Protein AF-A0A4R2KEI3-F1 (afdb_monomer_lite)

Foldseek 3Di:
DDDDDDPPVVVVVVVVVVVVVVVVVVVVVVVVVVVVVVVVVVVVVPPDPPPPPPPCPPPPDPDLEDQDLVVNLVVLLVVLVVVVCVVPVDPVVVVVCCVVLVPDPVSVVVSVVSSVVSSVVSCVVHVVNPD

Sequence (131 aa):
MPAARSGEAKAELSEANAGTKQDKAAKETDMTRQVLTAFAVCALVFTTVPAKAQENESSWLPSLLTDTPEQGFDLAVSMARRAVKTTQTDVDTLHKMRPAYANDPDSLIHVSGVIAAYFATVAEANGYWRD

Structure (mmCIF, N/CA/C/O backbone):
data_AF-A0A4R2KEI3-F1
#
_entry.id   AF-A0A4R2KEI3-F1
#
loop_
_atom_site.group_PDB
_atom_site.id
_atom_site.type_symbol
_atom_site.label_atom_id
_atom_site.label_alt_id
_atom_site.label_comp_id
_atom_site.label_asym_id
_atom_site.label_entity_id
_atom_site.label_seq_id
_atom_site.pdbx_PDB_ins_code
_atom_site.Cartn_x
_atom_site.Cartn_y
_atom_site.Cartn_z
_atom_site.occupancy
_atom_site.B_iso_or_equiv
_atom_site.auth_seq_id
_atom_site.auth_comp_id
_atom_site.auth_asym_id
_atom_site.auth_atom_id
_atom_site.pdbx_PDB_model_num
ATOM 1 N N . MET A 1 1 ? 36.793 -78.938 63.966 1.00 50.06 1 MET A N 1
ATOM 2 C CA . MET A 1 1 ? 37.520 -77.717 64.398 1.00 50.06 1 MET A CA 1
ATOM 3 C C . MET A 1 1 ? 38.358 -77.236 63.219 1.00 50.06 1 MET A C 1
ATOM 5 O O . MET A 1 1 ? 38.902 -78.127 62.576 1.00 50.06 1 MET A O 1
ATOM 9 N N . PRO A 1 2 ? 38.468 -75.929 62.895 1.00 49.25 2 PRO A N 1
ATOM 10 C CA . PRO A 1 2 ? 38.113 -74.728 63.662 1.00 49.25 2 PRO A CA 1
ATOM 11 C C . PRO A 1 2 ? 36.993 -73.865 63.034 1.00 49.25 2 PRO A C 1
ATOM 13 O O . PRO A 1 2 ? 36.583 -74.065 61.895 1.00 49.25 2 PRO A O 1
ATOM 16 N N . ALA A 1 3 ? 36.509 -72.914 63.834 1.00 54.72 3 ALA A N 1
ATOM 17 C CA . ALA A 1 3 ? 35.574 -71.844 63.499 1.00 54.72 3 ALA A CA 1
ATOM 18 C C . ALA A 1 3 ? 36.316 -70.495 63.345 1.00 54.72 3 ALA A C 1
ATOM 20 O O . ALA A 1 3 ? 37.474 -70.394 63.739 1.00 54.72 3 ALA A O 1
ATOM 21 N N . ALA A 1 4 ? 35.573 -69.477 62.888 1.00 54.72 4 ALA A N 1
ATOM 22 C CA . ALA A 1 4 ? 35.848 -68.028 62.934 1.00 54.72 4 ALA A CA 1
ATOM 23 C C . ALA A 1 4 ? 36.543 -67.388 61.711 1.00 54.72 4 ALA A C 1
ATOM 25 O O . ALA A 1 4 ? 37.757 -67.466 61.571 1.00 54.72 4 ALA A O 1
ATOM 26 N N . ARG A 1 5 ? 35.752 -66.679 60.876 1.00 56.22 5 ARG A N 1
ATOM 27 C CA . ARG A 1 5 ? 36.163 -65.476 60.100 1.00 56.22 5 ARG A CA 1
ATOM 28 C C . ARG A 1 5 ? 35.010 -64.771 59.346 1.00 56.22 5 ARG A C 1
ATOM 30 O O . ARG A 1 5 ? 35.156 -64.378 58.199 1.00 56.22 5 ARG A O 1
ATOM 37 N N . SER A 1 6 ? 33.833 -64.611 59.965 1.00 56.97 6 SER A N 1
ATOM 38 C CA . SER A 1 6 ? 32.683 -63.927 59.320 1.00 56.97 6 SER A CA 1
ATOM 39 C C . SER A 1 6 ? 32.237 -62.627 60.015 1.00 56.97 6 SER A C 1
ATOM 41 O O . SER A 1 6 ? 31.266 -62.011 59.577 1.00 56.97 6 SER A O 1
ATOM 43 N N . GLY A 1 7 ? 32.912 -62.202 61.089 1.00 55.59 7 GLY A N 1
ATOM 44 C CA . GLY A 1 7 ? 32.522 -61.019 61.871 1.00 55.59 7 GLY A CA 1
ATOM 45 C C . GLY A 1 7 ? 33.185 -59.703 61.449 1.00 55.59 7 GLY A C 1
ATOM 46 O O . GLY A 1 7 ? 32.593 -58.648 61.635 1.00 55.59 7 GLY A O 1
ATOM 47 N N . GLU A 1 8 ? 34.377 -59.746 60.850 1.00 53.56 8 GLU A N 1
ATOM 48 C CA . GLU A 1 8 ? 35.208 -58.543 60.652 1.00 53.56 8 GLU A CA 1
ATOM 49 C C . GLU A 1 8 ? 34.855 -57.761 59.372 1.00 53.56 8 GLU A C 1
ATOM 51 O O . GLU A 1 8 ? 34.987 -56.544 59.333 1.00 53.56 8 GLU A O 1
ATOM 56 N N . ALA A 1 9 ? 34.278 -58.414 58.357 1.00 53.75 9 ALA A N 1
ATOM 57 C CA . ALA A 1 9 ? 33.946 -57.759 57.084 1.00 53.75 9 ALA A CA 1
ATOM 58 C C . ALA A 1 9 ? 32.714 -56.829 57.143 1.00 53.75 9 ALA A C 1
ATOM 60 O O . ALA A 1 9 ? 32.502 -56.024 56.238 1.00 53.75 9 ALA A O 1
ATOM 61 N N . LYS A 1 10 ? 31.871 -56.931 58.183 1.00 54.19 10 LYS A N 1
ATOM 62 C CA . LYS A 1 10 ? 30.668 -56.085 58.319 1.00 54.19 10 LYS A CA 1
ATOM 63 C C . LYS A 1 10 ? 30.922 -54.768 59.056 1.00 54.19 10 LYS A C 1
ATOM 65 O O . LYS A 1 10 ? 30.099 -53.866 58.932 1.00 54.19 10 LYS A O 1
ATOM 70 N N . ALA A 1 11 ? 32.035 -54.645 59.779 1.00 53.53 11 ALA A N 1
ATOM 71 C CA . ALA A 1 11 ? 32.397 -53.405 60.461 1.00 53.53 11 ALA A CA 1
ATOM 72 C C . ALA A 1 11 ? 33.016 -52.387 59.482 1.00 53.53 11 ALA A C 1
ATOM 74 O O . ALA A 1 11 ? 32.562 -51.246 59.434 1.00 53.53 11 ALA A O 1
ATOM 75 N N . GLU A 1 12 ? 33.934 -52.815 58.606 1.00 52.72 12 GLU A N 1
ATOM 76 C CA . GLU A 1 12 ? 34.599 -51.903 57.655 1.00 52.72 12 GLU A CA 1
ATOM 77 C C . GLU A 1 12 ? 33.665 -51.322 56.576 1.00 52.72 12 GLU A C 1
ATOM 79 O O . GLU A 1 12 ? 33.831 -50.174 56.164 1.00 52.72 12 GLU A O 1
ATOM 84 N N . LEU A 1 13 ? 32.623 -52.050 56.149 1.00 51.03 13 LEU A N 1
ATOM 85 C CA . LEU A 1 13 ? 31.633 -51.502 55.206 1.00 51.03 13 LEU A CA 1
ATOM 86 C C . LEU A 1 13 ? 30.700 -50.452 55.834 1.00 51.03 13 LEU A C 1
ATOM 88 O O . LEU A 1 13 ? 30.108 -49.652 55.106 1.00 51.03 13 LEU A O 1
ATOM 92 N N . SER A 1 14 ? 30.546 -50.446 57.161 1.00 51.41 14 SER A N 1
ATOM 93 C CA . SER A 1 14 ? 29.703 -49.466 57.853 1.00 51.41 14 SER A CA 1
ATOM 94 C C . SER A 1 14 ? 30.426 -48.133 58.059 1.00 51.41 14 SER A C 1
ATOM 96 O O . SER A 1 14 ? 29.779 -47.087 58.039 1.00 51.41 14 SER A O 1
ATOM 98 N N . GLU A 1 15 ? 31.750 -48.150 58.220 1.00 53.50 15 GLU A N 1
ATOM 99 C CA . GLU A 1 15 ? 32.547 -46.933 58.425 1.00 53.50 15 GLU A CA 1
ATOM 100 C C . GLU A 1 15 ? 32.832 -46.194 57.106 1.00 53.50 15 GLU A C 1
ATOM 102 O O . GLU A 1 15 ? 32.780 -44.964 57.068 1.00 53.50 15 GLU A O 1
ATOM 107 N N . ALA A 1 16 ? 32.987 -46.913 55.987 1.00 52.88 16 ALA A N 1
ATOM 108 C CA . ALA A 1 16 ? 33.185 -46.306 54.665 1.00 52.88 16 ALA A CA 1
ATOM 109 C C . ALA A 1 16 ? 31.968 -45.501 54.156 1.00 52.88 16 ALA A C 1
ATOM 111 O O . ALA A 1 16 ? 32.122 -44.566 53.371 1.00 52.88 16 ALA A O 1
ATOM 112 N N . ASN A 1 17 ? 30.755 -45.830 54.615 1.00 53.00 17 ASN A N 1
ATOM 113 C CA . ASN A 1 17 ? 29.514 -45.176 54.178 1.00 53.00 17 ASN A CA 1
ATOM 114 C C . ASN A 1 17 ? 29.102 -43.979 55.065 1.00 53.00 17 ASN A C 1
ATOM 116 O O . ASN A 1 17 ? 28.143 -43.266 54.758 1.00 53.00 17 ASN A O 1
ATOM 120 N N . ALA A 1 18 ? 29.809 -43.741 56.175 1.00 52.75 18 ALA A N 1
ATOM 121 C CA . ALA A 1 18 ? 29.556 -42.608 57.067 1.00 52.75 18 ALA A CA 1
ATOM 122 C C . ALA A 1 18 ? 30.235 -41.315 56.574 1.00 52.75 18 ALA A C 1
ATOM 124 O O . ALA A 1 18 ? 29.625 -40.245 56.638 1.00 52.75 18 ALA A O 1
ATOM 125 N N . GLY A 1 19 ? 31.443 -41.415 56.001 1.00 49.62 19 GLY A N 1
ATOM 126 C CA . GLY A 1 19 ? 32.185 -40.263 55.467 1.00 49.62 19 GLY A CA 1
ATOM 127 C C . GLY A 1 19 ? 31.469 -39.571 54.301 1.00 49.62 19 GLY A C 1
ATOM 128 O O . GLY A 1 19 ? 31.327 -38.353 54.277 1.00 49.62 19 GLY A O 1
ATOM 129 N N . THR A 1 20 ? 30.874 -40.343 53.388 1.00 52.09 20 THR A N 1
ATOM 130 C CA . THR A 1 20 ? 30.183 -39.804 52.200 1.00 52.09 20 THR A CA 1
ATOM 131 C C . THR A 1 20 ? 28.889 -39.053 52.535 1.00 52.09 20 THR A C 1
ATOM 133 O O . THR A 1 20 ? 28.407 -38.245 51.738 1.00 52.09 20 THR A O 1
ATOM 136 N N . LYS A 1 21 ? 28.295 -39.321 53.706 1.00 51.09 21 LYS A N 1
ATOM 137 C CA . LYS A 1 21 ? 27.047 -38.687 54.146 1.00 51.09 21 LYS A CA 1
ATOM 138 C C . LYS A 1 21 ? 27.291 -37.315 54.784 1.00 51.09 21 LYS A C 1
ATOM 140 O O . LYS A 1 21 ? 26.437 -36.441 54.647 1.00 51.09 21 LYS A O 1
ATOM 145 N N . GLN A 1 22 ? 28.450 -37.108 55.419 1.00 49.81 22 GLN A N 1
ATOM 146 C CA . GLN A 1 22 ? 28.819 -35.813 56.003 1.00 49.81 22 GLN A CA 1
ATOM 147 C C . GLN A 1 22 ? 29.241 -34.785 54.941 1.00 49.81 22 GLN A C 1
ATOM 149 O O . GLN A 1 22 ? 28.813 -33.634 55.025 1.00 49.81 22 GLN A O 1
ATOM 154 N N . ASP A 1 23 ? 29.941 -35.201 53.880 1.00 51.03 23 ASP A N 1
ATOM 155 C CA . ASP A 1 23 ? 30.312 -34.301 52.774 1.00 51.03 23 ASP A CA 1
ATOM 156 C C . ASP A 1 23 ? 29.104 -33.834 51.944 1.00 51.03 23 ASP A C 1
ATOM 158 O O . ASP A 1 23 ? 29.064 -32.703 51.455 1.00 51.03 23 ASP A O 1
ATOM 162 N N . LYS A 1 24 ? 28.073 -34.680 51.807 1.00 52.06 24 LYS A N 1
ATOM 163 C CA . LYS A 1 24 ? 26.835 -34.317 51.097 1.00 52.06 24 LYS A CA 1
ATOM 164 C C . LYS A 1 24 ? 26.006 -33.278 51.856 1.00 52.06 24 LYS A C 1
ATOM 166 O O . LYS A 1 24 ? 25.531 -32.331 51.237 1.00 52.06 24 LYS A O 1
ATOM 171 N N . ALA A 1 25 ? 25.878 -33.415 53.178 1.00 54.00 25 ALA A N 1
ATOM 172 C CA . ALA A 1 25 ? 25.094 -32.490 54.002 1.00 54.00 25 ALA A CA 1
ATOM 173 C C . ALA A 1 25 ? 25.728 -31.085 54.095 1.00 54.00 25 ALA A C 1
ATOM 175 O O . ALA A 1 25 ? 25.014 -30.078 54.095 1.00 54.00 25 ALA A O 1
ATOM 176 N N . ALA A 1 26 ? 27.064 -31.007 54.109 1.00 54.28 26 ALA A N 1
ATOM 177 C CA . ALA A 1 26 ? 27.795 -29.739 54.060 1.00 54.28 26 ALA A CA 1
ATOM 178 C C . ALA A 1 26 ? 27.673 -29.042 52.689 1.00 54.28 26 ALA A C 1
ATOM 180 O O . ALA A 1 26 ? 27.575 -27.820 52.617 1.00 54.28 26 ALA A O 1
ATOM 181 N N . LYS A 1 27 ? 27.612 -29.811 51.594 1.00 52.31 27 LYS A N 1
ATOM 182 C CA . LYS A 1 27 ? 27.489 -29.279 50.226 1.00 52.31 27 LYS A CA 1
ATOM 183 C C . LYS A 1 27 ? 26.069 -28.811 49.878 1.00 52.31 27 LYS A C 1
ATOM 185 O O . LYS A 1 27 ? 25.893 -27.877 49.100 1.00 52.31 27 LYS A O 1
ATOM 190 N N . GLU A 1 28 ? 25.053 -29.438 50.466 1.00 55.81 28 GLU A N 1
ATOM 191 C CA . GLU A 1 28 ? 23.639 -29.112 50.232 1.00 55.81 28 GLU A CA 1
ATOM 192 C C . GLU A 1 28 ? 23.213 -27.796 50.908 1.00 55.81 28 GLU A C 1
ATOM 194 O O . GLU A 1 28 ? 22.397 -27.048 50.364 1.00 55.81 28 GLU A O 1
ATOM 199 N N . THR A 1 29 ? 23.834 -27.465 52.045 1.00 53.94 29 THR A N 1
ATOM 200 C CA . THR A 1 29 ? 23.624 -26.205 52.778 1.00 53.94 29 THR A CA 1
ATOM 201 C C . THR A 1 29 ? 24.408 -25.018 52.201 1.00 53.94 29 THR A C 1
ATOM 203 O O . THR A 1 29 ? 23.981 -23.873 52.355 1.00 53.94 29 THR A O 1
ATOM 206 N N . ASP A 1 30 ? 25.510 -25.266 51.487 1.00 55.06 30 ASP A N 1
ATOM 207 C CA . ASP A 1 30 ? 26.284 -24.240 50.772 1.00 55.06 30 ASP A CA 1
ATOM 208 C C . ASP A 1 30 ? 25.599 -23.824 49.456 1.00 55.06 30 ASP A C 1
ATOM 210 O O . ASP A 1 30 ? 25.393 -22.637 49.196 1.00 55.06 30 ASP A O 1
ATOM 214 N N . MET A 1 31 ? 25.089 -24.794 48.688 1.00 57.34 31 MET A N 1
ATOM 215 C CA . MET A 1 31 ? 24.407 -24.533 47.414 1.00 57.34 31 MET A CA 1
ATOM 216 C C . MET A 1 31 ? 23.075 -23.784 47.588 1.00 57.34 31 MET A C 1
ATOM 218 O O . MET A 1 31 ? 22.750 -22.907 46.790 1.00 57.34 31 MET A O 1
ATOM 222 N N . THR A 1 32 ? 22.320 -24.046 48.660 1.00 57.53 32 THR A N 1
ATOM 223 C CA . THR A 1 32 ? 21.088 -23.290 48.966 1.00 57.53 32 THR A CA 1
ATOM 224 C C . THR A 1 32 ? 21.371 -21.850 49.398 1.00 57.53 32 THR A C 1
ATOM 226 O O . THR A 1 32 ? 20.592 -20.954 49.072 1.00 57.53 32 THR A O 1
ATOM 229 N N . ARG A 1 33 ? 22.504 -21.582 50.059 1.00 55.56 33 ARG A N 1
ATOM 230 C CA . ARG A 1 33 ? 22.927 -20.215 50.411 1.00 55.56 33 ARG A CA 1
ATOM 231 C C . ARG A 1 33 ? 23.481 -19.458 49.208 1.00 55.56 33 ARG A C 1
ATOM 233 O O . ARG A 1 33 ? 23.195 -18.269 49.073 1.00 55.56 33 ARG A O 1
ATOM 240 N N . GLN A 1 34 ? 24.205 -20.134 48.317 1.00 55.38 34 GLN A N 1
ATOM 241 C CA . GLN A 1 34 ? 24.781 -19.548 47.105 1.00 55.38 34 GLN A CA 1
ATOM 242 C C . GLN A 1 34 ? 23.714 -19.247 46.040 1.00 55.38 34 GLN A C 1
ATOM 244 O O . GLN A 1 34 ? 23.780 -18.212 45.385 1.00 55.38 34 GLN A O 1
ATOM 249 N N . VAL A 1 35 ? 22.673 -20.079 45.921 1.00 56.25 35 VAL A N 1
ATOM 250 C CA . VAL A 1 35 ? 21.531 -19.818 45.026 1.00 56.25 35 VAL A CA 1
ATOM 251 C C . VAL A 1 35 ? 20.639 -18.695 45.571 1.00 56.25 35 VAL A C 1
ATOM 253 O O . VAL A 1 35 ? 20.214 -17.840 44.797 1.00 56.25 35 VAL A O 1
ATOM 256 N N . LEU A 1 36 ? 20.415 -18.623 46.891 1.00 55.00 36 LEU A N 1
ATOM 257 C CA . LEU A 1 36 ? 19.630 -17.541 47.503 1.00 55.00 36 LEU A CA 1
ATOM 258 C C . LEU A 1 36 ? 20.356 -16.182 47.440 1.00 55.00 36 LEU A C 1
ATOM 260 O O . LEU A 1 36 ? 19.720 -15.156 47.205 1.00 55.00 36 LEU A O 1
ATOM 264 N N . THR A 1 37 ? 21.688 -16.163 47.580 1.00 56.28 37 THR A N 1
ATOM 265 C CA . THR A 1 37 ? 22.497 -14.942 47.400 1.00 56.28 37 THR A CA 1
ATOM 266 C C . THR A 1 37 ? 22.690 -14.566 45.930 1.00 56.28 37 THR A C 1
ATOM 268 O O . THR A 1 37 ? 22.616 -13.383 45.609 1.00 56.28 37 THR A O 1
ATOM 271 N N . ALA A 1 38 ? 22.839 -15.525 45.010 1.00 54.47 38 ALA A N 1
ATOM 272 C CA . ALA A 1 38 ? 22.919 -15.242 43.574 1.00 54.47 38 ALA A CA 1
ATOM 273 C C . ALA A 1 38 ? 21.600 -14.685 43.008 1.00 54.47 38 ALA A C 1
ATOM 275 O O . ALA A 1 38 ? 21.632 -13.752 42.206 1.00 54.47 38 ALA A O 1
ATOM 276 N N . PHE A 1 39 ? 20.441 -15.175 43.469 1.00 54.41 39 PHE A N 1
ATOM 277 C CA . PHE A 1 39 ? 19.142 -14.600 43.096 1.00 54.41 39 PHE A CA 1
ATOM 278 C C . PHE A 1 39 ? 18.932 -13.200 43.685 1.00 54.41 39 PHE A C 1
ATOM 280 O O . PHE A 1 39 ? 18.442 -12.313 42.986 1.00 54.41 39 PHE A O 1
ATOM 287 N N . ALA A 1 40 ? 19.347 -12.965 44.935 1.00 54.22 40 ALA A N 1
ATOM 288 C CA . ALA A 1 40 ? 19.236 -11.650 45.565 1.00 54.22 40 ALA A CA 1
ATOM 289 C C . ALA A 1 40 ? 20.168 -10.602 44.925 1.00 54.22 40 ALA A C 1
ATOM 291 O O . ALA A 1 40 ? 19.758 -9.459 44.750 1.00 54.22 40 ALA A O 1
ATOM 292 N N . VAL A 1 41 ? 21.382 -10.977 44.505 1.00 55.44 41 VAL A N 1
ATOM 293 C CA . VAL A 1 41 ? 22.319 -10.077 43.803 1.00 55.44 41 VAL A CA 1
ATOM 294 C C . VAL A 1 41 ? 21.873 -9.811 42.358 1.00 55.44 41 VAL A C 1
ATOM 296 O O . VAL A 1 41 ? 21.989 -8.680 41.894 1.00 55.44 41 VAL A O 1
ATOM 299 N N . CYS A 1 42 ? 21.269 -10.783 41.665 1.00 52.59 42 CYS A N 1
ATOM 300 C CA . CYS A 1 42 ? 20.646 -10.535 40.356 1.00 52.59 42 CYS A CA 1
ATOM 301 C C . CYS A 1 42 ? 19.407 -9.626 40.448 1.00 52.59 42 CYS A C 1
ATOM 303 O O . CYS A 1 42 ? 19.192 -8.812 39.556 1.00 52.59 42 CYS A O 1
ATOM 305 N N . ALA A 1 43 ? 18.626 -9.702 41.530 1.00 54.09 43 ALA A N 1
ATOM 306 C CA . ALA A 1 43 ? 17.467 -8.828 41.735 1.00 54.09 43 ALA A CA 1
ATOM 307 C C . ALA A 1 43 ? 17.838 -7.399 42.182 1.00 54.09 43 ALA A C 1
ATOM 309 O O . ALA A 1 43 ? 17.072 -6.470 41.934 1.00 54.09 43 ALA A O 1
ATOM 310 N N . LEU A 1 44 ? 19.007 -7.195 42.803 1.00 53.84 44 LEU A N 1
ATOM 311 C CA . LEU A 1 44 ? 19.455 -5.873 43.269 1.00 53.84 44 LEU A CA 1
ATOM 312 C C . LEU A 1 44 ? 20.309 -5.098 42.254 1.00 53.84 44 LEU A C 1
ATOM 314 O O . LEU A 1 44 ? 20.456 -3.889 42.401 1.00 53.84 44 LEU A O 1
ATOM 318 N N . VAL A 1 45 ? 20.833 -5.749 41.209 1.00 54.31 45 VAL A N 1
ATOM 319 C CA . VAL A 1 45 ? 21.600 -5.085 40.131 1.00 54.31 45 VAL A CA 1
ATOM 320 C C . VAL A 1 45 ? 20.726 -4.753 38.907 1.00 54.31 45 VAL A C 1
ATOM 322 O O . VAL A 1 45 ? 21.160 -4.034 38.013 1.00 54.31 45 VAL A O 1
ATOM 325 N N . PHE A 1 46 ? 19.465 -5.199 38.872 1.00 54.34 46 PHE A N 1
ATOM 326 C CA . PHE A 1 46 ? 18.569 -4.981 37.725 1.00 54.34 46 PHE A CA 1
ATOM 327 C C . PHE A 1 46 ? 17.590 -3.801 37.864 1.00 54.34 46 PHE A C 1
ATOM 329 O O . PHE A 1 46 ? 16.718 -3.632 37.015 1.00 54.34 46 PHE A O 1
ATOM 336 N N . THR A 1 47 ? 17.692 -2.970 38.907 1.00 57.16 47 THR A N 1
ATOM 337 C CA . THR A 1 47 ? 16.678 -1.930 39.185 1.00 57.16 47 THR A CA 1
ATOM 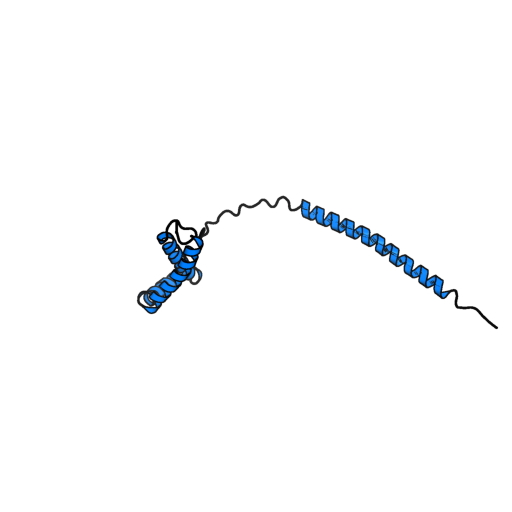338 C C . THR A 1 47 ? 16.963 -0.551 38.601 1.00 57.16 47 THR A C 1
ATOM 340 O O . THR A 1 47 ? 16.155 0.353 38.792 1.00 57.16 47 THR A O 1
ATOM 343 N N . THR A 1 48 ? 18.030 -0.360 37.825 1.00 58.56 48 THR A N 1
ATOM 344 C CA . THR A 1 48 ? 18.243 0.906 37.103 1.00 58.56 48 THR A CA 1
ATOM 345 C C . THR A 1 48 ? 18.866 0.688 35.730 1.00 58.56 48 THR A C 1
ATOM 347 O O . THR A 1 48 ? 19.874 1.295 35.376 1.00 58.56 48 THR A O 1
ATOM 350 N N . VAL A 1 49 ? 18.217 -0.118 34.884 1.00 64.50 49 VAL A N 1
ATOM 351 C CA . VAL A 1 49 ? 18.236 0.247 33.463 1.00 64.50 49 VAL A CA 1
ATOM 352 C C . VAL A 1 49 ? 17.420 1.537 33.395 1.00 64.50 49 VAL A C 1
ATOM 354 O O . VAL A 1 49 ? 16.213 1.472 33.648 1.00 64.50 49 VAL A O 1
ATOM 357 N N . PRO A 1 50 ? 18.015 2.722 33.138 1.00 59.06 50 PRO A N 1
ATOM 358 C CA . PRO A 1 50 ? 17.194 3.854 32.761 1.00 59.06 50 PRO A CA 1
ATOM 359 C C . PRO A 1 50 ? 16.411 3.366 31.554 1.00 59.06 50 PRO A C 1
ATOM 361 O O . PRO A 1 50 ? 17.010 2.959 30.557 1.00 59.06 50 PRO A O 1
ATOM 364 N N . ALA A 1 51 ? 15.085 3.336 31.676 1.00 57.00 51 ALA A N 1
ATOM 365 C CA . ALA A 1 51 ? 14.225 3.262 30.521 1.00 57.00 51 ALA A CA 1
ATOM 366 C C . ALA A 1 51 ? 14.668 4.420 29.632 1.00 57.00 51 ALA A C 1
ATOM 368 O O . ALA A 1 51 ? 14.290 5.572 29.840 1.00 57.00 51 ALA A O 1
ATOM 369 N N . LYS A 1 52 ? 15.543 4.127 28.671 1.00 50.62 52 LYS A N 1
ATOM 370 C CA . LYS A 1 52 ? 15.620 4.918 27.469 1.00 50.62 52 LYS A CA 1
ATOM 371 C C . LYS A 1 52 ? 14.238 4.724 26.894 1.00 50.62 52 LYS A C 1
ATOM 373 O O . LYS A 1 52 ? 13.943 3.681 26.317 1.00 50.62 52 LYS A O 1
ATOM 378 N N . ALA A 1 53 ? 13.365 5.686 27.201 1.00 51.44 53 ALA A N 1
ATOM 379 C CA . ALA A 1 53 ? 12.245 6.025 26.360 1.00 51.44 53 ALA A CA 1
ATOM 380 C C . ALA A 1 53 ? 12.748 5.782 24.944 1.00 51.44 53 ALA A C 1
ATOM 382 O O . ALA A 1 53 ? 13.761 6.356 24.550 1.00 51.44 53 ALA A O 1
ATOM 383 N N . GLN A 1 54 ? 12.178 4.788 24.273 1.00 44.59 54 GLN A N 1
ATOM 384 C CA . GLN A 1 54 ? 12.528 4.518 22.897 1.00 44.59 54 GLN A CA 1
ATOM 385 C C . GLN A 1 54 ? 11.962 5.715 22.145 1.00 44.59 54 GLN A C 1
ATOM 387 O O . GLN A 1 54 ? 10.768 5.785 21.861 1.00 44.59 54 GLN A O 1
ATOM 392 N N . GLU A 1 55 ? 12.804 6.734 22.011 1.00 51.50 55 GLU A N 1
ATOM 393 C CA . GLU A 1 55 ? 12.528 7.959 21.291 1.00 51.50 55 GLU A CA 1
ATOM 394 C C . GLU A 1 55 ? 12.102 7.510 19.896 1.00 51.50 55 GLU A C 1
ATOM 396 O O . GLU A 1 55 ? 12.805 6.740 19.240 1.00 51.50 55 GLU A O 1
ATOM 401 N N . ASN A 1 56 ? 10.884 7.884 19.510 1.00 59.00 56 ASN A N 1
ATOM 402 C CA . ASN A 1 56 ? 10.320 7.626 18.196 1.00 59.00 56 ASN A CA 1
ATOM 403 C C . ASN A 1 56 ? 11.204 8.322 17.148 1.00 59.00 56 ASN A C 1
ATOM 405 O O . ASN A 1 56 ? 10.926 9.449 16.746 1.00 59.00 56 ASN A O 1
ATOM 409 N N . GLU A 1 57 ? 12.283 7.658 16.730 1.00 54.81 57 GLU A N 1
ATOM 410 C CA . GLU A 1 57 ? 12.806 7.744 15.370 1.00 54.81 57 GLU A CA 1
ATOM 411 C C . GLU A 1 57 ? 11.595 7.545 14.464 1.00 54.81 57 GLU A C 1
ATOM 413 O O . GLU A 1 57 ? 11.071 6.436 14.367 1.00 54.81 57 GLU A O 1
ATOM 418 N N . SER A 1 58 ? 11.082 8.655 13.929 1.00 70.31 58 SER A N 1
ATOM 419 C CA . SER A 1 58 ? 9.780 8.780 13.276 1.00 70.31 58 SER A CA 1
ATOM 420 C C . SER A 1 58 ? 9.505 7.602 12.340 1.00 70.31 58 SER A C 1
ATOM 422 O O . SER A 1 58 ? 9.963 7.594 11.193 1.00 70.31 58 SER A O 1
ATOM 424 N N . SER A 1 59 ? 8.776 6.593 12.830 1.00 88.06 59 SER A N 1
ATOM 425 C CA . SER A 1 59 ? 8.415 5.432 12.017 1.00 88.06 59 SER A CA 1
ATOM 426 C C . SER A 1 59 ? 7.634 5.920 10.803 1.00 88.06 59 SER A C 1
ATOM 428 O O . SER A 1 59 ? 6.672 6.674 10.943 1.00 88.06 59 SER A O 1
ATOM 430 N N . TRP A 1 60 ? 8.024 5.481 9.603 1.00 91.31 60 TRP A N 1
ATOM 431 C CA . TRP A 1 60 ? 7.316 5.849 8.371 1.00 91.31 60 TRP A CA 1
ATOM 432 C C . TRP A 1 60 ? 5.870 5.321 8.343 1.00 91.31 60 TRP A C 1
ATOM 434 O O . TRP A 1 60 ? 5.055 5.830 7.578 1.00 91.31 60 TRP A O 1
ATOM 444 N N . LEU A 1 61 ? 5.572 4.307 9.162 1.00 93.75 61 LEU A N 1
ATOM 445 C CA . LEU A 1 61 ? 4.246 3.735 9.365 1.00 93.75 61 LEU A CA 1
ATOM 446 C C . LEU A 1 61 ? 3.969 3.671 10.878 1.00 93.75 61 LEU A C 1
ATOM 448 O O . LEU A 1 61 ? 4.241 2.647 11.509 1.00 93.75 61 LEU A O 1
ATOM 452 N N . PRO A 1 62 ? 3.516 4.775 11.496 1.00 93.69 62 PRO A N 1
ATOM 453 C CA . PRO A 1 62 ? 3.319 4.841 12.943 1.00 93.69 62 PRO A CA 1
ATOM 454 C C . PRO A 1 62 ? 2.015 4.174 13.405 1.00 93.69 62 PRO A C 1
ATOM 456 O O . PRO A 1 62 ? 1.930 3.740 14.549 1.00 93.69 62 PRO A O 1
ATOM 459 N N . SER A 1 63 ? 1.001 4.096 12.539 1.00 94.31 63 SER A N 1
ATOM 460 C CA . SER A 1 63 ? -0.309 3.515 12.840 1.00 94.31 63 SER A CA 1
ATOM 461 C C . SER A 1 63 ? -0.973 2.977 11.571 1.00 94.31 63 SER A C 1
ATOM 463 O O . SER A 1 63 ? -0.672 3.441 10.470 1.00 94.31 63 SER A O 1
ATOM 465 N N . LEU A 1 64 ? -1.880 2.012 11.744 1.00 96.00 64 LEU A N 1
ATOM 466 C CA . LEU A 1 64 ? -2.816 1.550 10.709 1.00 96.00 64 LEU A CA 1
ATOM 467 C C . LEU A 1 64 ? -4.212 2.179 10.852 1.00 96.00 64 LEU A C 1
ATOM 469 O O . LEU A 1 64 ? -5.077 1.940 10.014 1.00 96.00 64 LEU A O 1
ATOM 473 N N . LEU A 1 65 ? -4.437 2.957 11.913 1.00 96.44 65 LEU A N 1
ATOM 474 C CA . LEU A 1 65 ? -5.707 3.632 12.164 1.00 96.44 65 LEU A CA 1
ATOM 475 C C . LEU A 1 65 ? -5.817 4.899 11.309 1.00 96.44 65 LEU A C 1
ATOM 477 O O . LEU A 1 65 ? -4.867 5.678 11.225 1.00 96.44 65 LEU A O 1
ATOM 481 N N . THR A 1 66 ? -6.979 5.093 10.697 1.00 96.88 66 THR A N 1
ATOM 482 C CA . THR A 1 66 ? -7.312 6.194 9.786 1.00 96.88 66 THR A CA 1
ATOM 483 C C . THR A 1 66 ? -8.765 6.607 9.987 1.00 96.88 66 THR A C 1
ATOM 485 O O . THR A 1 66 ? -9.627 5.737 10.107 1.00 96.88 66 THR A O 1
ATOM 488 N N . ASP A 1 67 ? -9.053 7.907 9.939 1.00 95.50 67 ASP A N 1
ATOM 489 C CA . ASP A 1 67 ? -10.383 8.436 10.268 1.00 95.50 67 ASP A CA 1
ATOM 490 C C . ASP A 1 67 ? -11.432 8.101 9.199 1.00 95.50 67 ASP A C 1
ATOM 492 O O . ASP A 1 67 ? -12.616 7.969 9.504 1.00 95.50 67 ASP A O 1
ATOM 496 N N . THR A 1 68 ? -11.013 7.958 7.936 1.00 96.56 68 THR A N 1
ATOM 497 C CA . THR A 1 68 ? -11.921 7.705 6.809 1.00 96.56 68 THR A CA 1
ATOM 498 C C . THR A 1 68 ? -11.439 6.566 5.906 1.00 96.56 68 THR A C 1
ATOM 500 O O . THR A 1 68 ? -10.232 6.316 5.813 1.00 96.56 68 THR A O 1
ATOM 503 N N . PRO A 1 69 ? -12.353 5.907 5.162 1.00 96.56 69 PRO A N 1
ATOM 504 C CA . PRO A 1 69 ? -11.978 4.895 4.174 1.00 96.56 69 PRO A CA 1
ATOM 505 C C . PRO A 1 69 ? -11.028 5.422 3.091 1.00 96.56 69 PRO A C 1
ATOM 507 O O . PRO A 1 69 ? -10.159 4.691 2.625 1.00 96.56 69 PRO A O 1
ATOM 510 N N . GLU A 1 70 ? -11.173 6.692 2.705 1.00 97.25 70 GLU A N 1
ATOM 511 C CA . GLU A 1 70 ? -10.301 7.357 1.729 1.00 97.25 70 GLU A CA 1
ATOM 512 C C . GLU A 1 70 ? -8.859 7.449 2.246 1.00 97.25 70 GLU A C 1
ATOM 514 O O . GLU A 1 70 ? -7.932 7.006 1.570 1.00 97.25 70 GLU A O 1
ATOM 519 N N . GLN A 1 71 ? -8.676 7.904 3.491 1.00 97.12 71 GLN A N 1
ATOM 520 C CA . GLN A 1 71 ? -7.361 7.913 4.138 1.00 97.12 71 GLN A CA 1
ATOM 521 C C . GLN A 1 71 ? -6.787 6.497 4.275 1.00 97.12 71 GLN A C 1
ATOM 523 O O . GLN A 1 71 ? -5.587 6.291 4.084 1.00 97.12 71 GLN A O 1
ATOM 528 N N . GLY A 1 72 ? -7.637 5.509 4.570 1.00 97.12 72 GLY A N 1
ATOM 529 C CA . GLY A 1 72 ? -7.245 4.101 4.613 1.00 97.12 72 GLY A CA 1
ATOM 530 C C . GLY A 1 72 ? -6.739 3.585 3.262 1.00 97.12 72 GLY A C 1
ATOM 531 O O . GLY A 1 72 ? -5.749 2.851 3.202 1.00 97.12 72 GLY A O 1
ATOM 532 N N . PHE A 1 73 ? -7.374 3.998 2.163 1.00 97.44 73 PHE A N 1
ATOM 533 C CA . PHE A 1 73 ? -6.938 3.654 0.812 1.00 97.44 73 PHE A CA 1
ATOM 534 C C . PHE A 1 73 ? -5.600 4.316 0.462 1.00 97.44 73 PHE A C 1
ATOM 536 O O . PHE A 1 73 ? -4.683 3.641 -0.010 1.00 97.44 73 PHE A O 1
ATOM 543 N N . ASP A 1 74 ? -5.437 5.602 0.772 1.00 97.62 74 ASP A N 1
ATOM 544 C CA . ASP A 1 74 ? -4.177 6.325 0.564 1.00 97.62 74 ASP A CA 1
ATOM 545 C C . ASP A 1 74 ? -3.018 5.725 1.373 1.00 97.62 74 ASP A C 1
ATOM 547 O O . ASP A 1 74 ? -1.876 5.634 0.891 1.00 97.62 74 ASP A O 1
ATOM 551 N N . LEU A 1 75 ? -3.305 5.248 2.588 1.00 97.38 75 LEU A N 1
ATOM 552 C CA . LEU A 1 75 ? -2.349 4.516 3.410 1.00 97.38 75 LEU A CA 1
ATOM 553 C C . LEU A 1 75 ? -1.933 3.201 2.736 1.00 97.38 75 LEU A C 1
ATOM 555 O O . LEU A 1 75 ? -0.736 2.931 2.613 1.00 97.38 75 LEU A O 1
ATOM 559 N N . ALA A 1 76 ? -2.889 2.420 2.228 1.00 97.56 76 ALA A N 1
ATOM 560 C CA . ALA A 1 76 ? -2.619 1.173 1.513 1.00 97.56 76 ALA A CA 1
ATOM 561 C C . ALA A 1 76 ? -1.762 1.394 0.250 1.00 97.56 76 ALA A C 1
ATOM 563 O O . ALA A 1 76 ? -0.794 0.663 0.008 1.00 97.56 76 ALA A O 1
ATOM 564 N N . VAL A 1 77 ? -2.044 2.448 -0.523 1.00 97.19 77 VAL A N 1
ATOM 565 C CA . VAL A 1 77 ? -1.222 2.859 -1.676 1.00 97.19 77 VAL A CA 1
ATOM 566 C C . VAL A 1 77 ? 0.200 3.212 -1.235 1.00 97.19 77 VAL A C 1
ATOM 568 O O . VAL A 1 77 ? 1.182 2.807 -1.867 1.00 97.19 77 VAL A O 1
ATOM 571 N N . SER A 1 78 ? 0.334 3.953 -0.137 1.00 96.50 78 SER A N 1
ATOM 572 C CA . SER A 1 78 ? 1.633 4.350 0.410 1.00 96.50 78 SER A CA 1
ATOM 573 C C . SER A 1 78 ? 2.452 3.144 0.870 1.00 96.50 78 SER A C 1
ATOM 575 O O . SER A 1 78 ? 3.647 3.070 0.571 1.00 96.50 78 SER A O 1
ATOM 577 N N . MET A 1 79 ? 1.815 2.161 1.512 1.00 97.12 79 MET A N 1
ATOM 578 C CA . MET A 1 79 ? 2.439 0.893 1.902 1.00 97.12 79 MET A CA 1
ATOM 579 C C . MET A 1 79 ? 2.947 0.113 0.685 1.00 97.12 79 MET A C 1
ATOM 581 O O . MET A 1 79 ? 4.114 -0.285 0.667 1.00 97.12 79 MET A O 1
ATOM 585 N N . ALA A 1 80 ? 2.131 -0.028 -0.366 1.00 96.00 80 ALA A N 1
ATOM 586 C CA . ALA A 1 80 ? 2.529 -0.713 -1.598 1.00 96.00 80 ALA A CA 1
ATOM 587 C C . ALA A 1 80 ? 3.745 -0.046 -2.264 1.00 96.00 80 ALA A C 1
ATOM 589 O O . ALA A 1 80 ? 4.724 -0.705 -2.624 1.00 96.00 80 ALA A O 1
ATOM 590 N N . ARG A 1 81 ? 3.741 1.289 -2.366 1.00 94.00 81 ARG A N 1
ATOM 591 C CA . ARG A 1 81 ? 4.870 2.055 -2.918 1.00 94.00 81 ARG A CA 1
ATOM 592 C C . ARG A 1 81 ? 6.122 1.936 -2.054 1.00 94.00 81 ARG A C 1
ATOM 594 O O . ARG A 1 81 ? 7.233 1.859 -2.587 1.00 94.00 81 ARG A O 1
ATOM 601 N N . ARG A 1 82 ? 5.964 1.927 -0.727 1.00 94.69 82 ARG A N 1
ATOM 602 C CA . ARG A 1 82 ? 7.084 1.764 0.201 1.00 94.69 82 ARG A CA 1
ATOM 603 C C . ARG A 1 82 ? 7.701 0.379 0.078 1.00 94.69 82 ARG A C 1
ATOM 605 O O . ARG A 1 82 ? 8.922 0.306 0.064 1.00 94.69 82 ARG A O 1
ATOM 612 N N . ALA A 1 83 ? 6.904 -0.678 -0.083 1.00 94.31 83 ALA A N 1
ATOM 613 C CA . ALA A 1 83 ? 7.410 -2.034 -0.285 1.00 94.31 83 ALA A CA 1
ATOM 614 C C . ALA A 1 83 ? 8.373 -2.108 -1.484 1.00 94.31 83 ALA A C 1
ATOM 616 O O . ALA A 1 83 ? 9.506 -2.562 -1.331 1.00 94.31 83 ALA A O 1
ATOM 617 N N . VAL A 1 84 ? 7.984 -1.546 -2.635 1.00 93.44 84 VAL A N 1
ATOM 618 C CA . VAL A 1 84 ? 8.837 -1.495 -3.838 1.00 93.44 84 VAL A CA 1
ATOM 619 C C . VAL A 1 84 ? 10.139 -0.736 -3.570 1.00 93.44 84 VAL A C 1
ATOM 621 O O . VAL A 1 84 ? 11.220 -1.233 -3.885 1.00 93.44 84 VAL A O 1
ATOM 624 N N . LYS A 1 85 ? 10.060 0.440 -2.935 1.00 92.94 85 LYS A N 1
ATOM 625 C CA . LYS A 1 85 ? 11.242 1.258 -2.611 1.00 92.94 85 LYS A CA 1
ATOM 626 C C . LYS A 1 85 ? 12.165 0.597 -1.579 1.00 92.94 85 LYS A C 1
ATOM 628 O O . LYS A 1 85 ? 13.370 0.823 -1.606 1.00 92.94 85 LYS A O 1
ATOM 633 N N . THR A 1 86 ? 11.618 -0.203 -0.670 1.00 92.81 86 THR A N 1
ATOM 634 C CA . THR A 1 86 ? 12.408 -0.982 0.291 1.00 92.81 86 THR A CA 1
ATOM 635 C C . THR A 1 86 ? 13.171 -2.103 -0.412 1.00 92.81 86 THR A C 1
ATOM 637 O O . THR A 1 86 ? 14.322 -2.353 -0.072 1.00 92.81 86 THR A O 1
ATOM 640 N N . THR A 1 87 ? 12.563 -2.758 -1.406 1.00 93.25 87 THR A N 1
ATOM 641 C CA . THR A 1 87 ? 13.230 -3.824 -2.173 1.00 93.25 87 THR A CA 1
ATOM 642 C C . THR A 1 87 ? 14.236 -3.300 -3.193 1.00 93.25 87 THR A C 1
ATOM 644 O O . THR A 1 87 ? 15.276 -3.917 -3.401 1.00 93.25 87 THR A O 1
ATOM 647 N N . GLN A 1 88 ? 13.937 -2.163 -3.824 1.00 93.56 88 GLN A N 1
ATOM 648 C CA . GLN A 1 88 ? 14.785 -1.522 -4.818 1.00 93.56 88 GLN A CA 1
ATOM 649 C C . GLN A 1 88 ? 15.081 -0.094 -4.368 1.00 93.56 88 GLN A C 1
ATOM 651 O O . GLN A 1 88 ? 14.256 0.810 -4.520 1.00 93.56 88 GLN A O 1
ATOM 656 N N . THR A 1 89 ? 16.267 0.088 -3.796 1.00 93.00 89 THR A N 1
ATOM 657 C CA . THR A 1 89 ? 16.711 1.363 -3.229 1.00 93.00 89 THR A CA 1
ATOM 658 C C . THR A 1 89 ? 17.260 2.325 -4.283 1.00 93.00 89 THR A C 1
ATOM 660 O O . THR A 1 89 ? 17.286 3.531 -4.031 1.00 93.00 89 THR A O 1
ATOM 663 N N . ASP A 1 90 ? 17.649 1.831 -5.466 1.00 94.88 90 ASP A N 1
ATOM 664 C CA . ASP A 1 90 ? 18.123 2.659 -6.576 1.00 94.88 90 ASP A CA 1
ATOM 665 C C . ASP A 1 90 ? 16.958 3.328 -7.324 1.00 94.88 90 ASP A C 1
ATOM 667 O O . ASP A 1 90 ? 16.172 2.699 -8.043 1.00 94.88 90 ASP A O 1
ATOM 671 N N . VAL A 1 91 ? 16.877 4.649 -7.171 1.00 92.62 91 VAL A N 1
ATOM 672 C CA . VAL A 1 91 ? 15.843 5.495 -7.774 1.00 92.62 91 VAL A CA 1
ATOM 673 C C . VAL A 1 91 ? 15.967 5.548 -9.298 1.00 92.62 91 VAL A C 1
ATOM 675 O O . VAL A 1 91 ? 14.943 5.578 -9.985 1.00 92.62 91 VAL A O 1
ATOM 678 N N . ASP A 1 92 ? 17.182 5.502 -9.848 1.00 94.06 92 ASP A N 1
ATOM 679 C CA . ASP A 1 92 ? 17.386 5.558 -11.298 1.00 94.06 92 ASP A CA 1
ATOM 680 C C . ASP A 1 92 ? 16.866 4.289 -11.965 1.00 94.06 92 ASP A C 1
ATOM 682 O O . ASP A 1 92 ? 16.218 4.335 -13.014 1.00 94.06 92 ASP A O 1
ATOM 686 N N . THR A 1 93 ? 17.086 3.146 -11.321 1.00 92.56 93 THR A N 1
ATOM 687 C CA . THR A 1 93 ? 16.527 1.867 -11.750 1.00 92.56 93 THR A CA 1
ATOM 688 C C . THR A 1 93 ? 14.994 1.870 -11.683 1.00 92.56 93 THR A C 1
ATOM 690 O O . THR A 1 93 ? 14.346 1.447 -12.643 1.00 92.56 93 THR A O 1
ATOM 693 N N . LEU A 1 94 ? 14.380 2.436 -10.636 1.00 91.50 94 LEU A N 1
ATOM 694 C CA . LEU A 1 94 ? 12.916 2.597 -10.567 1.00 91.50 94 LEU A CA 1
ATOM 695 C C . LEU A 1 94 ? 12.358 3.487 -11.687 1.00 91.50 94 LEU A C 1
ATOM 697 O O . LEU A 1 94 ? 11.297 3.189 -12.242 1.00 91.50 94 LEU A O 1
ATOM 701 N N . HIS A 1 95 ? 13.054 4.570 -12.038 1.00 93.12 95 HIS A N 1
ATOM 702 C CA . HIS A 1 95 ? 12.655 5.439 -13.145 1.00 93.12 95 HIS A CA 1
ATOM 703 C C . HIS A 1 95 ? 12.745 4.729 -14.494 1.00 93.12 95 HIS A C 1
ATOM 705 O O . HIS A 1 95 ? 11.812 4.833 -15.290 1.00 93.12 95 HIS A O 1
ATOM 711 N N . LYS A 1 96 ? 13.809 3.952 -14.726 1.00 94.06 96 LYS A N 1
ATOM 712 C CA . LYS A 1 96 ? 13.976 3.149 -15.947 1.00 94.06 96 LYS A CA 1
ATOM 713 C C . LYS A 1 96 ? 12.890 2.084 -16.103 1.00 94.06 96 LYS A C 1
ATOM 715 O O . LYS A 1 96 ? 12.465 1.823 -17.221 1.00 94.06 96 LYS A O 1
ATOM 720 N N . MET A 1 97 ? 12.416 1.497 -15.003 1.00 90.81 97 MET A N 1
ATOM 721 C CA . MET A 1 97 ? 11.360 0.476 -15.030 1.00 90.81 97 MET A CA 1
ATOM 722 C C . MET A 1 97 ? 9.942 1.050 -15.167 1.00 90.81 97 MET A C 1
ATOM 724 O O . MET A 1 97 ? 9.041 0.328 -15.589 1.00 90.81 97 MET A O 1
ATOM 728 N N . ARG A 1 98 ? 9.720 2.336 -14.851 1.00 89.88 98 ARG A N 1
ATOM 729 C CA . ARG A 1 98 ? 8.378 2.948 -14.867 1.00 89.88 98 ARG A CA 1
ATOM 730 C C . ARG A 1 98 ? 7.627 2.794 -16.195 1.00 89.88 98 ARG A C 1
ATOM 732 O O . ARG A 1 98 ? 6.464 2.404 -16.139 1.00 89.88 98 ARG A O 1
ATOM 739 N N . PRO A 1 99 ? 8.228 3.058 -17.369 1.00 93.75 99 PRO A N 1
ATOM 740 C CA . PRO A 1 99 ? 7.515 2.927 -18.638 1.00 93.75 99 PRO A CA 1
ATOM 741 C C . PRO A 1 99 ? 7.013 1.508 -18.921 1.00 93.75 99 PRO A C 1
ATOM 743 O O . PRO A 1 99 ? 6.014 1.367 -19.621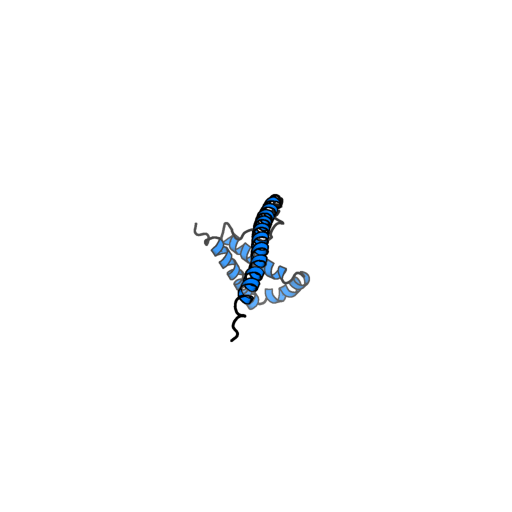 1.00 93.75 99 PRO A O 1
ATOM 746 N N . ALA A 1 100 ? 7.687 0.482 -18.384 1.00 90.25 100 ALA A N 1
ATOM 747 C CA . ALA A 1 100 ? 7.339 -0.913 -18.630 1.00 90.25 100 ALA A CA 1
ATOM 748 C C . ALA A 1 100 ? 6.003 -1.285 -17.977 1.00 90.25 100 ALA A C 1
ATOM 750 O O . ALA A 1 100 ? 5.119 -1.784 -18.659 1.00 90.25 100 ALA A O 1
ATOM 751 N N . TYR A 1 101 ? 5.825 -0.989 -16.686 1.00 90.19 101 TYR A N 1
ATOM 752 C CA . TYR A 1 101 ? 4.587 -1.341 -15.982 1.00 90.19 101 TYR A CA 1
ATOM 753 C C . TYR A 1 101 ? 3.478 -0.291 -16.133 1.00 90.19 101 TYR A C 1
ATOM 755 O O . TYR A 1 101 ? 2.305 -0.618 -16.005 1.00 90.19 101 TYR A O 1
ATOM 763 N N . ALA A 1 102 ? 3.813 0.980 -16.388 1.00 91.25 102 ALA A N 1
ATOM 764 C CA . ALA A 1 102 ? 2.809 2.046 -16.464 1.00 91.25 102 ALA A CA 1
ATOM 765 C C . ALA A 1 102 ? 1.911 1.956 -17.709 1.00 91.25 102 ALA A C 1
ATOM 767 O O . ALA A 1 102 ? 0.813 2.506 -17.700 1.00 91.25 102 ALA A O 1
ATOM 768 N N . ASN A 1 103 ? 2.377 1.283 -18.765 1.00 91.19 103 ASN A N 1
ATOM 769 C CA . ASN A 1 103 ? 1.640 1.108 -20.020 1.00 91.19 103 ASN A CA 1
ATOM 770 C C . ASN A 1 103 ? 1.139 -0.330 -20.225 1.00 91.19 103 ASN A C 1
ATOM 772 O O . ASN A 1 103 ? 0.597 -0.635 -21.284 1.00 91.19 103 ASN A O 1
ATOM 776 N N . ASP A 1 104 ? 1.342 -1.205 -19.241 1.00 94.75 104 ASP A N 1
ATOM 777 C CA . ASP A 1 104 ? 0.965 -2.611 -19.313 1.00 94.75 104 ASP A CA 1
ATOM 778 C C . ASP A 1 104 ? -0.314 -2.865 -18.490 1.00 94.75 104 ASP A C 1
ATOM 780 O O . ASP A 1 104 ? -0.290 -2.706 -17.265 1.00 94.75 104 ASP A O 1
ATOM 784 N N . PRO A 1 105 ? -1.445 -3.236 -19.122 1.00 93.00 105 PRO A N 1
ATOM 785 C CA . PRO A 1 105 ? -2.705 -3.471 -18.417 1.00 93.00 105 PRO A CA 1
ATOM 786 C C . PRO A 1 105 ? -2.607 -4.540 -17.324 1.00 93.00 105 PRO A C 1
ATOM 788 O O . PRO A 1 105 ? -3.180 -4.356 -16.249 1.00 93.00 105 PRO A O 1
ATOM 791 N N . ASP A 1 106 ? -1.852 -5.615 -17.564 1.00 96.06 106 ASP A N 1
ATOM 792 C CA . ASP A 1 106 ? -1.686 -6.705 -16.598 1.00 96.06 106 ASP A CA 1
ATOM 793 C C . ASP A 1 106 ? -0.951 -6.207 -15.348 1.00 96.06 106 ASP A C 1
ATOM 795 O O . ASP A 1 106 ? -1.394 -6.433 -14.218 1.00 96.06 106 ASP A O 1
ATOM 799 N N . SER A 1 107 ? 0.112 -5.420 -15.534 1.00 94.06 107 SER A N 1
ATOM 800 C CA . SER A 1 107 ? 0.805 -4.733 -14.445 1.00 94.06 107 SER A CA 1
ATOM 801 C C . SER A 1 107 ? -0.114 -3.799 -13.652 1.00 94.06 107 SER A C 1
ATOM 803 O O . SER A 1 107 ? -0.052 -3.785 -12.422 1.00 94.06 107 SER A O 1
ATOM 805 N N . LEU A 1 108 ? -0.986 -3.032 -14.315 1.00 93.44 108 LEU A N 1
ATOM 806 C CA . LEU A 1 108 ? -1.927 -2.131 -13.634 1.00 93.44 108 LEU A CA 1
ATOM 807 C C . LEU A 1 108 ? -2.960 -2.903 -12.798 1.00 93.44 108 LEU A C 1
ATOM 809 O O . LEU A 1 108 ? -3.254 -2.511 -11.664 1.00 93.44 108 LEU A O 1
ATOM 813 N N . ILE A 1 109 ? -3.460 -4.029 -13.312 1.00 96.19 109 ILE A N 1
ATOM 814 C CA . ILE A 1 109 ? -4.352 -4.933 -12.572 1.00 96.19 109 ILE A CA 1
ATOM 815 C C . ILE A 1 109 ? -3.621 -5.529 -11.364 1.00 96.19 109 ILE A C 1
ATOM 817 O O . ILE A 1 109 ? -4.161 -5.544 -10.256 1.00 96.19 109 ILE A O 1
ATOM 821 N N . HIS A 1 110 ? -2.373 -5.964 -11.541 1.00 96.31 110 HIS A N 1
ATOM 822 C CA . HIS A 1 110 ? -1.560 -6.512 -10.456 1.00 96.31 110 HIS A CA 1
ATOM 823 C C . HIS A 1 110 ? -1.319 -5.487 -9.341 1.00 96.31 110 HIS A C 1
ATOM 825 O O . HIS A 1 110 ? -1.467 -5.814 -8.163 1.00 96.31 110 HIS A O 1
ATOM 831 N N . VAL A 1 111 ? -1.006 -4.235 -9.690 1.00 95.25 111 VAL A N 1
ATOM 832 C CA . VAL A 1 111 ? -0.855 -3.145 -8.713 1.00 95.25 111 VAL A CA 1
ATOM 833 C C . VAL A 1 111 ? -2.151 -2.934 -7.927 1.00 95.25 111 VAL A C 1
ATOM 835 O O . VAL A 1 111 ? -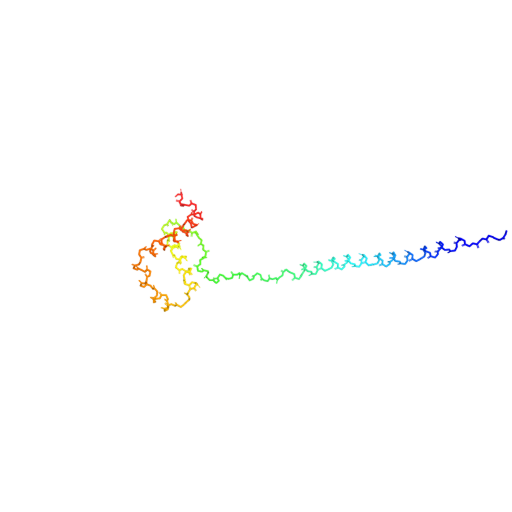2.105 -2.812 -6.701 1.00 95.25 111 VAL A O 1
ATOM 838 N N . SER A 1 112 ? -3.305 -2.948 -8.600 1.00 96.12 112 SER A N 1
ATOM 839 C CA . SER A 1 112 ? -4.610 -2.848 -7.937 1.00 96.12 112 SER A CA 1
ATOM 840 C C . SER A 1 112 ? -4.845 -3.995 -6.947 1.00 96.12 112 SER A C 1
ATOM 842 O O . SER A 1 112 ? -5.263 -3.746 -5.816 1.00 96.12 112 SER A O 1
ATOM 844 N N . GLY A 1 113 ? -4.489 -5.231 -7.313 1.00 97.56 113 GLY A N 1
ATOM 845 C CA . GLY A 1 113 ? -4.593 -6.395 -6.428 1.00 97.56 113 GLY A CA 1
ATOM 846 C C . GL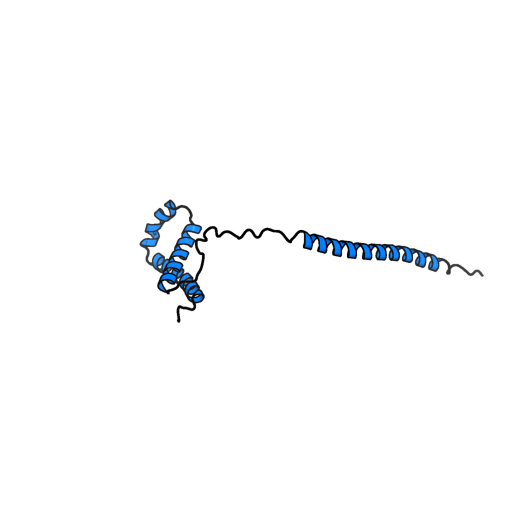Y A 1 113 ? -3.739 -6.281 -5.159 1.00 97.56 113 GLY A C 1
ATOM 847 O O . GLY A 1 113 ? -4.204 -6.608 -4.068 1.00 97.56 113 GLY A O 1
ATOM 848 N N . VAL A 1 114 ? -2.515 -5.755 -5.271 1.00 96.88 114 VAL A N 1
ATOM 849 C CA . VAL A 1 114 ? -1.639 -5.518 -4.107 1.00 96.88 114 VAL A CA 1
ATOM 850 C C . VAL A 1 114 ? -2.236 -4.467 -3.170 1.00 96.88 114 VAL A C 1
ATOM 852 O O . VAL A 1 114 ? -2.255 -4.661 -1.955 1.00 96.88 114 VAL A O 1
ATOM 855 N N . ILE A 1 115 ? -2.748 -3.363 -3.721 1.00 97.62 115 ILE A N 1
ATOM 856 C CA . ILE A 1 115 ? -3.386 -2.307 -2.924 1.00 97.62 115 ILE A CA 1
ATOM 857 C C . ILE A 1 115 ? -4.637 -2.850 -2.227 1.00 97.62 115 ILE A C 1
ATOM 859 O O . ILE A 1 115 ? -4.827 -2.579 -1.045 1.00 97.62 115 ILE A O 1
ATOM 863 N N . ALA A 1 116 ? -5.449 -3.659 -2.914 1.00 98.12 116 ALA A N 1
ATOM 864 C CA . ALA A 1 116 ? -6.637 -4.280 -2.332 1.00 98.12 116 ALA A CA 1
ATOM 865 C C . ALA A 1 116 ? -6.298 -5.167 -1.122 1.00 98.12 116 ALA A C 1
ATOM 867 O O . ALA A 1 116 ? -7.000 -5.114 -0.113 1.00 98.12 116 ALA A O 1
ATOM 868 N N . ALA A 1 117 ? -5.198 -5.926 -1.184 1.00 98.19 117 ALA A N 1
ATOM 869 C CA . ALA A 1 117 ? -4.742 -6.745 -0.063 1.00 98.19 117 ALA A CA 1
ATOM 870 C C . ALA A 1 117 ? -4.347 -5.897 1.159 1.00 98.19 117 ALA A C 1
ATOM 872 O O . ALA A 1 117 ? -4.758 -6.204 2.274 1.00 98.19 117 ALA A O 1
ATOM 873 N N . TYR A 1 118 ? -3.602 -4.802 0.966 1.00 97.81 118 TYR A N 1
ATOM 874 C CA . TYR A 1 118 ? -3.277 -3.889 2.068 1.00 97.81 118 TYR A CA 1
ATOM 875 C C . TYR A 1 118 ? -4.507 -3.159 2.605 1.00 97.81 118 TYR A C 1
ATOM 877 O O . TYR A 1 118 ? -4.656 -3.025 3.818 1.00 97.81 118 TYR A O 1
ATOM 885 N N . PHE A 1 119 ? -5.399 -2.712 1.721 1.00 98.19 119 PHE A N 1
ATOM 886 C CA . PHE A 1 119 ? -6.617 -2.015 2.113 1.00 98.19 119 PHE A CA 1
ATOM 887 C C . PHE A 1 119 ? -7.549 -2.912 2.929 1.00 98.19 119 PHE A C 1
ATOM 889 O O . PHE A 1 119 ?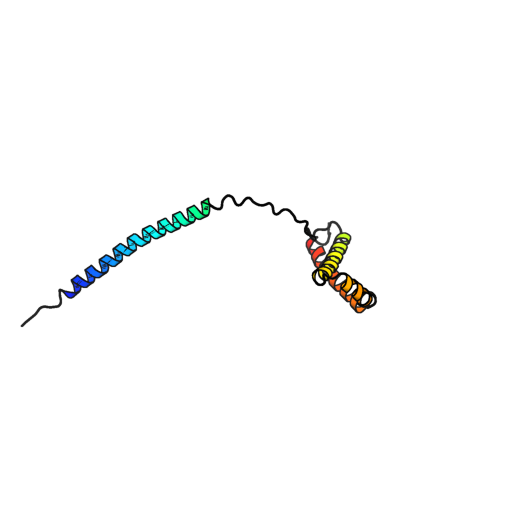 -8.131 -2.433 3.893 1.00 98.19 119 PHE A O 1
ATOM 896 N N . ALA A 1 120 ? -7.642 -4.209 2.617 1.00 98.00 120 ALA A N 1
ATOM 897 C CA . ALA A 1 120 ? -8.391 -5.163 3.434 1.00 98.00 120 ALA A CA 1
ATOM 898 C C . ALA A 1 120 ? -7.865 -5.211 4.880 1.00 98.00 120 ALA A C 1
ATOM 900 O O . ALA A 1 120 ? -8.649 -5.108 5.821 1.00 98.00 120 ALA A O 1
ATOM 901 N N . THR A 1 121 ? -6.542 -5.265 5.059 1.00 97.75 121 THR A N 1
ATOM 902 C CA . THR A 1 121 ? -5.905 -5.231 6.385 1.00 97.75 121 THR A CA 1
ATOM 903 C C . THR A 1 121 ? -6.152 -3.908 7.113 1.00 97.75 121 THR A C 1
ATOM 905 O O . THR A 1 121 ? -6.443 -3.901 8.307 1.00 97.75 121 THR A O 1
ATOM 908 N N . VAL A 1 122 ? -6.052 -2.774 6.410 1.00 97.62 122 VAL A N 1
ATOM 909 C CA . VAL A 1 122 ? -6.327 -1.448 6.989 1.00 97.62 122 VAL A CA 1
ATOM 910 C C . VAL A 1 122 ? -7.803 -1.326 7.375 1.00 97.62 122 VAL A C 1
ATOM 912 O O . VAL A 1 122 ? -8.110 -0.865 8.469 1.00 97.62 122 VAL A O 1
ATOM 915 N N . ALA A 1 123 ? -8.725 -1.782 6.531 1.00 97.62 123 ALA A N 1
ATOM 916 C CA . ALA A 1 123 ? -10.155 -1.758 6.815 1.00 97.62 123 ALA A CA 1
ATOM 917 C C . ALA A 1 123 ? -10.512 -2.620 8.034 1.00 97.62 123 ALA A C 1
ATOM 919 O O . ALA A 1 123 ? -11.292 -2.183 8.880 1.00 97.62 123 ALA A O 1
ATOM 920 N N . GLU A 1 124 ? -9.905 -3.803 8.168 1.00 97.50 124 GLU A N 1
ATOM 921 C CA . GLU A 1 124 ? -10.065 -4.657 9.348 1.00 97.50 124 GLU A CA 1
ATOM 922 C C . GLU A 1 124 ? -9.550 -3.966 10.618 1.00 97.50 124 GLU A C 1
ATOM 924 O O . GLU A 1 124 ? -10.254 -3.937 11.627 1.00 97.50 124 GLU A O 1
ATOM 929 N N . ALA A 1 125 ? -8.378 -3.326 10.550 1.00 96.88 125 ALA A N 1
ATOM 930 C CA . ALA A 1 125 ? -7.820 -2.565 11.668 1.00 96.88 125 ALA A CA 1
ATOM 931 C C . ALA A 1 125 ? -8.704 -1.377 12.101 1.00 96.88 125 ALA A C 1
ATOM 933 O O . ALA A 1 125 ? -8.680 -1.000 13.270 1.00 96.88 125 ALA A O 1
ATOM 934 N N . ASN A 1 126 ? -9.496 -0.811 11.183 1.00 96.81 126 ASN A N 1
ATOM 935 C CA . ASN A 1 126 ? -10.390 0.329 11.420 1.00 96.81 126 ASN A CA 1
ATOM 936 C C . ASN A 1 126 ? -11.861 -0.065 11.647 1.00 96.81 126 ASN A C 1
ATOM 938 O O . ASN A 1 126 ? -12.741 0.794 11.621 1.00 96.81 126 ASN A O 1
ATOM 942 N N . GLY A 1 127 ? -12.174 -1.356 11.808 1.00 96.25 127 GLY A N 1
ATOM 943 C CA . GLY A 1 127 ? -13.560 -1.798 11.998 1.00 96.25 127 GLY A CA 1
ATOM 944 C C . GLY A 1 127 ? -14.491 -1.444 10.827 1.00 96.25 127 GLY A C 1
ATOM 945 O O . GLY A 1 127 ? -15.700 -1.318 11.016 1.00 96.25 127 GLY A O 1
ATOM 946 N N . TYR A 1 128 ? -13.944 -1.296 9.615 1.00 96.44 128 TYR A N 1
ATOM 947 C CA . TYR A 1 128 ? -14.648 -0.902 8.389 1.00 96.44 128 TYR A CA 1
ATOM 948 C C . TYR A 1 128 ? -15.372 0.456 8.451 1.00 96.44 128 TYR A C 1
ATOM 950 O O . TYR A 1 128 ? -16.265 0.675 7.632 1.00 96.44 128 TYR A O 1
ATOM 958 N N . TRP A 1 129 ? -15.012 1.353 9.379 1.00 95.81 129 TRP A N 1
ATOM 959 C CA . TRP A 1 129 ? -15.628 2.686 9.519 1.00 95.81 129 TRP A CA 1
ATOM 960 C C . TRP A 1 129 ? -17.163 2.637 9.632 1.00 95.81 129 TRP A C 1
ATOM 962 O O . TRP A 1 129 ? -17.869 3.395 8.975 1.00 95.81 129 TRP A O 1
ATOM 972 N N . ARG A 1 130 ? -17.694 1.679 10.404 1.00 91.12 130 ARG A N 1
ATOM 973 C CA . ARG A 1 130 ? -19.144 1.412 10.511 1.00 91.12 130 ARG A CA 1
ATOM 974 C C . ARG A 1 130 ? -19.904 2.355 11.452 1.00 91.12 130 ARG A C 1
ATOM 976 O O . ARG A 1 130 ? -21.099 2.130 11.652 1.00 91.12 130 ARG A O 1
ATOM 983 N N . ASP A 1 131 ? -19.220 3.345 12.015 1.00 74.81 131 ASP A N 1
ATOM 984 C CA . ASP A 1 131 ? -19.756 4.290 13.000 1.00 74.81 131 ASP A CA 1
ATOM 985 C C . ASP A 1 131 ? -20.396 5.529 12.351 1.00 74.81 131 ASP A C 1
ATOM 987 O O . ASP A 1 131 ? -19.910 5.975 11.284 1.00 74.81 131 ASP A O 1
#

Secondary structure (DSSP, 8-state):
-----SSTHHHHHHHHHHHHHHHHHHHHHHHHHHHHHHHHHHHHHSTT-----------SS--S--SSHHHHHHHHHHHHHHHHHHH---HHHHHHHHHHHHT-HHHHHHHHHHHHHHHHHHHHHTGGG--

InterPro domains:
  IPR021111 Hexameric tyrosine-coordinated heme protein (HTHP) [PF11534] (59-130)
  IPR038125 HTHP domain superfamily [G3DSA:6.10.80.10] (56-131)

Radius of gyration: 37.57 Å; chains: 1; bounding box: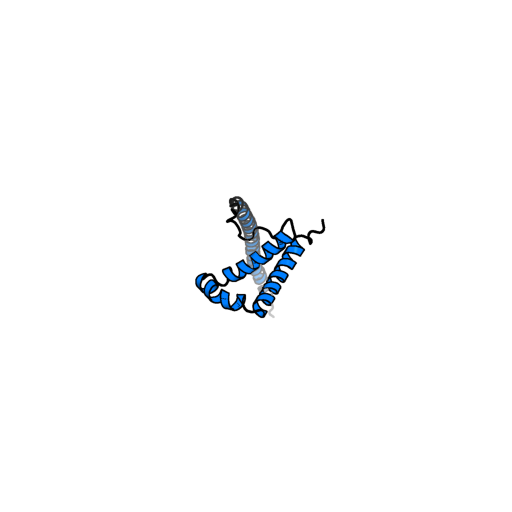 58×86×84 Å

Organism: NCBI:txid35805

pLDDT: mean 76.84, std 20.38, range [44.59, 98.19]